Protein AF-A0A161XW96-F1 (afdb_monomer)

Radius of gyration: 38.82 Å; Cα contacts (8 Å, |Δi|>4): 10; chains: 1; bounding box: 59×54×116 Å

Solvent-accessible surface area (backbone atoms only — not comparable to full-atom values): 8368 Å² total; per-residue (Å²): 112,71,70,61,53,53,52,52,54,52,52,52,50,53,54,51,52,52,50,53,51,55,51,52,52,50,52,52,52,53,49,52,55,49,49,51,54,48,54,52,51,49,51,53,52,54,52,48,53,52,50,52,52,53,50,53,50,37,42,77,72,73,37,85,58,88,84,56,52,72,67,57,50,50,51,52,48,52,50,51,51,52,52,52,49,57,52,49,52,52,51,50,53,52,53,50,52,50,51,53,54,51,52,49,55,52,50,60,47,49,66,73,75,45,90,80,79,90,83,81,93,78,84,77,81,73,72,92,71,77,74,80,77,77,78,69,86,75,86,132

Secondary structure (DSSP, 8-state):
-HHHHHHHHHHHHHHHHHHHHHHHHHHHHHHHHHHHHHHHHHHHHHHHHHHHHHHHHHHHTT-SGGG--HHHHHHHHHHHHHHHHHHHHHHHHHHHHHHHHHHHHHHHHHHHH-S------------TT------PPPP-

InterPro domains:
  IPR002487 Transcription factor, K-box [PF01486] (31-108)
  IPR002487 Transcription factor, K-box [PS51297] (36-140)

Mean predicted aligned error: 15.34 Å

Sequence (140 aa):
MLITYKATSCSMKLVIDKYNKAKAEHYQSDNQVTEAKLWERETTVLRRQVQDLQGSHRQLMGEELSGLNTKDLQNLETQLEMSLHCVRMRKVDQMHQENINLNKKVNDKKDADGTNRNGESSKNQIDAHAHIRLQLCQPQ

Foldseek 3Di:
DVVVVVVVVVVVVVVVVVVVVVVVVVVVVVVVVVVVVVVVVVVVVVVVVVVVVVVVVCVLVVHPCPPDDPVRNVVSVVVNVVVVVVVVVVVVVVVVVVVVVVVVVVVVVCVVPDPDDDDDDDDPPPPPDPPPPPPDDDDD

Organism: Daucus carota subsp. sativus (NCBI:txid79200)

Structure (mmCIF, N/CA/C/O backbone):
data_AF-A0A161XW96-F1
#
_entry.id   AF-A0A161XW96-F1
#
loop_
_atom_site.group_PDB
_atom_site.id
_atom_site.type_symbol
_atom_site.label_atom_id
_atom_site.label_alt_id
_atom_site.label_comp_id
_atom_site.label_asym_id
_atom_site.label_en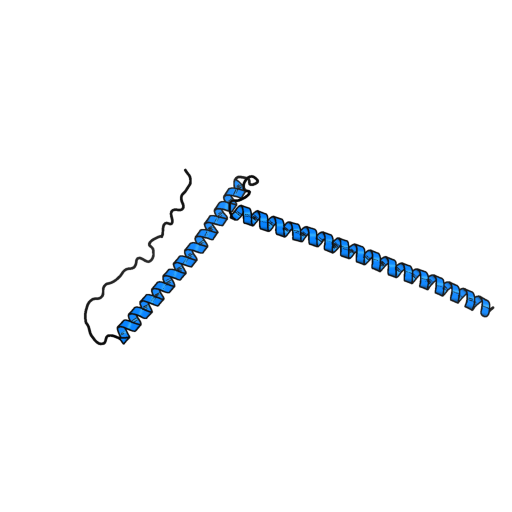tity_id
_atom_site.label_seq_id
_atom_site.pdbx_PDB_ins_code
_atom_site.Cartn_x
_atom_site.Cartn_y
_atom_site.Cartn_z
_atom_site.occupancy
_atom_site.B_iso_or_equiv
_atom_site.auth_seq_id
_atom_site.auth_comp_id
_atom_site.auth_asym_id
_atom_site.auth_atom_id
_atom_site.pdbx_PDB_model_num
ATOM 1 N N . MET A 1 1 ? -13.464 -33.904 74.803 1.00 62.91 1 MET A N 1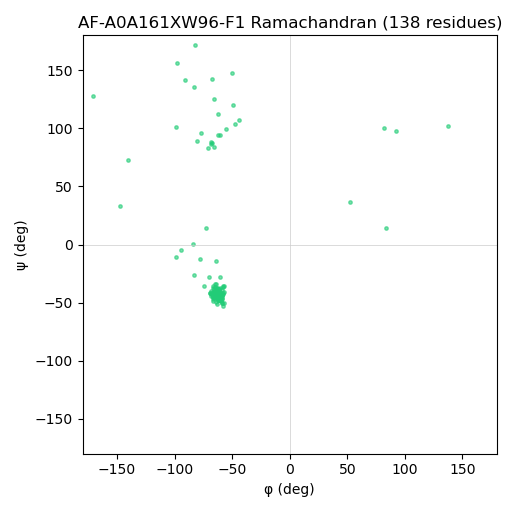
ATOM 2 C CA . MET A 1 1 ? -12.837 -32.655 74.309 1.00 62.91 1 MET A CA 1
ATOM 3 C C . MET A 1 1 ? -11.976 -32.843 73.054 1.00 62.91 1 MET A C 1
ATOM 5 O O . MET A 1 1 ? -12.151 -32.072 72.123 1.00 62.91 1 MET A O 1
ATOM 9 N N . LEU A 1 2 ? -11.098 -33.854 72.955 1.00 61.88 2 LEU A N 1
ATOM 10 C CA . LEU A 1 2 ? -10.266 -34.062 71.747 1.00 61.88 2 LEU A CA 1
ATOM 11 C C . LEU A 1 2 ? -11.062 -34.434 70.476 1.00 61.88 2 LEU A C 1
ATOM 13 O O . LEU A 1 2 ? -10.749 -33.953 69.390 1.00 61.88 2 LEU A O 1
ATOM 17 N N . ILE A 1 3 ? -12.114 -35.250 70.606 1.00 67.50 3 ILE A N 1
ATOM 18 C CA . ILE A 1 3 ? -12.949 -35.694 69.471 1.00 67.50 3 ILE A CA 1
ATOM 19 C C . ILE A 1 3 ? -13.751 -34.523 68.879 1.00 67.50 3 ILE A C 1
ATOM 21 O O . ILE A 1 3 ? -13.811 -34.363 67.663 1.00 67.50 3 ILE A O 1
AT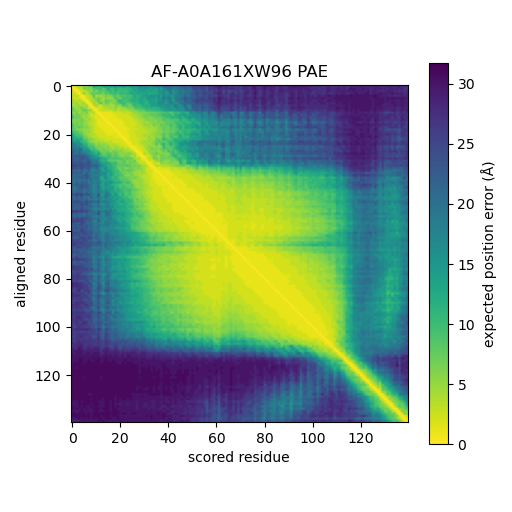OM 25 N N . THR A 1 4 ? -14.304 -33.658 69.732 1.00 69.00 4 THR A N 1
ATOM 26 C CA . THR A 1 4 ? -15.075 -32.479 69.314 1.00 69.00 4 THR A CA 1
ATOM 27 C C . THR A 1 4 ? -14.191 -31.421 68.650 1.00 69.00 4 THR A C 1
ATOM 29 O O . THR A 1 4 ? -14.554 -30.912 67.596 1.00 69.00 4 THR A O 1
ATOM 32 N N . TYR A 1 5 ? -12.991 -31.151 69.181 1.00 69.69 5 TYR A N 1
ATOM 33 C CA . TYR A 1 5 ? -12.029 -30.233 68.552 1.00 69.69 5 TYR A CA 1
ATOM 34 C C . TYR A 1 5 ? -11.585 -30.705 67.155 1.00 69.69 5 TYR A C 1
ATOM 36 O O . TYR A 1 5 ? -11.550 -29.919 66.208 1.00 69.69 5 TYR A O 1
ATOM 44 N N . LYS A 1 6 ? -11.304 -32.007 66.997 1.00 68.75 6 LYS A N 1
ATOM 45 C CA . LYS A 1 6 ? -10.885 -32.595 65.714 1.00 68.75 6 LYS A CA 1
ATOM 46 C C . LYS A 1 6 ? -12.004 -32.563 64.664 1.00 68.75 6 LYS A C 1
ATOM 48 O O . LYS A 1 6 ? -11.722 -32.295 63.499 1.00 68.75 6 LYS A O 1
ATOM 53 N N . ALA A 1 7 ? -13.257 -32.782 65.069 1.00 73.38 7 ALA A N 1
ATOM 54 C CA . ALA A 1 7 ? -14.421 -32.690 64.184 1.00 73.38 7 ALA A CA 1
ATOM 55 C C . ALA A 1 7 ? -14.648 -31.254 63.677 1.00 73.38 7 ALA A C 1
ATOM 57 O O . ALA A 1 7 ? -14.801 -31.043 62.473 1.00 73.38 7 ALA A O 1
ATOM 58 N N . THR A 1 8 ? -14.578 -30.260 64.568 1.00 72.00 8 THR A N 1
ATOM 59 C CA . THR A 1 8 ? -14.708 -28.843 64.193 1.00 72.00 8 THR A CA 1
ATOM 60 C C . THR A 1 8 ? -13.543 -28.381 63.314 1.00 72.00 8 THR A C 1
ATOM 62 O O . THR A 1 8 ? -13.765 -27.720 62.303 1.00 72.00 8 THR A O 1
ATOM 65 N N . SER A 1 9 ? -12.308 -28.786 63.631 1.00 76.19 9 SER A N 1
ATOM 66 C CA . SER A 1 9 ? -11.117 -28.478 62.823 1.00 76.19 9 SER A CA 1
ATOM 67 C C . SER A 1 9 ? -11.176 -29.097 61.417 1.00 76.19 9 SER A C 1
ATOM 69 O O . SER A 1 9 ? -10.826 -28.439 60.436 1.00 76.19 9 SER A O 1
ATOM 71 N N . CYS A 1 10 ? -11.671 -30.335 61.297 1.00 77.25 10 CYS A N 1
ATOM 72 C CA . CYS A 1 10 ? -11.873 -31.007 60.012 1.00 77.25 10 CYS A CA 1
ATOM 73 C C . CYS A 1 10 ? -12.955 -30.309 59.169 1.00 77.25 10 CYS A C 1
ATOM 75 O O . CYS A 1 10 ? -12.747 -30.046 57.987 1.00 77.25 10 CYS A O 1
ATOM 77 N N . SER A 1 11 ? -14.073 -29.932 59.797 1.00 86.25 11 SER A N 1
ATOM 78 C CA . SER A 1 11 ? -15.150 -29.177 59.148 1.00 86.25 11 SER A CA 1
ATOM 79 C C . SER A 1 11 ? -14.667 -27.815 58.633 1.00 86.25 11 SER A C 1
ATOM 81 O O . SER A 1 11 ? -14.896 -27.474 57.473 1.00 86.25 11 SER A O 1
ATOM 83 N N . MET A 1 12 ? -13.906 -27.071 59.445 1.00 89.12 12 MET A N 1
ATOM 84 C CA . MET A 1 12 ? -13.324 -25.789 59.030 1.00 89.12 12 MET A CA 1
ATOM 85 C C . MET A 1 12 ? -12.368 -25.942 57.844 1.00 89.12 12 MET A C 1
ATOM 87 O O . MET A 1 12 ? -12.453 -25.159 56.900 1.00 89.12 12 MET A O 1
ATOM 91 N N . LYS A 1 13 ? -11.501 -26.964 57.850 1.00 88.44 13 LYS A N 1
ATOM 92 C CA . LYS A 1 13 ? -10.622 -27.259 56.707 1.00 88.44 13 LYS A CA 1
ATOM 93 C C . LYS A 1 13 ? -11.413 -27.529 55.429 1.00 88.44 13 LYS A C 1
ATOM 95 O O . LYS A 1 13 ? -11.116 -26.929 54.405 1.00 88.44 13 LYS A O 1
ATOM 100 N N . LEU A 1 14 ? -12.463 -28.348 55.503 1.00 91.81 14 LEU A N 1
ATOM 101 C CA . LEU A 1 14 ? -13.308 -28.658 54.345 1.00 91.81 14 LEU A CA 1
ATOM 102 C C . LEU A 1 14 ? -14.003 -27.419 53.766 1.00 91.81 14 LEU A C 1
ATOM 104 O O . LEU A 1 14 ? -14.138 -27.302 52.549 1.00 91.81 14 LEU A O 1
ATOM 108 N N . VAL A 1 15 ? -14.452 -26.495 54.618 1.00 89.81 15 VAL A N 1
ATOM 109 C CA . VAL A 1 15 ? -15.073 -25.237 54.173 1.00 89.81 15 VAL A CA 1
ATOM 110 C C . VAL A 1 15 ? -14.046 -24.331 53.488 1.00 89.81 15 VAL A C 1
ATOM 112 O O . VAL A 1 15 ? -14.337 -23.783 52.425 1.00 89.81 15 VAL A O 1
ATOM 115 N N . ILE A 1 16 ? -12.836 -24.220 54.046 1.00 90.00 16 ILE A N 1
ATOM 116 C CA . ILE A 1 16 ? -11.733 -23.442 53.458 1.00 90.00 16 ILE A CA 1
ATOM 117 C C . ILE A 1 16 ? -11.311 -24.028 52.104 1.00 90.00 16 ILE A C 1
ATOM 119 O O . ILE A 1 16 ? -11.163 -23.283 51.136 1.00 90.00 16 ILE A O 1
ATOM 123 N N . ASP A 1 17 ? -11.183 -25.352 52.000 1.00 90.38 17 ASP A N 1
ATOM 124 C CA . ASP A 1 17 ? -10.790 -26.023 50.756 1.00 90.38 17 ASP A CA 1
ATOM 125 C C . ASP A 1 17 ? -11.843 -25.851 49.655 1.00 90.38 17 ASP A C 1
ATOM 127 O O . ASP A 1 17 ? -11.503 -25.543 48.511 1.00 90.38 17 ASP A O 1
ATOM 131 N N . LYS A 1 18 ? -13.135 -25.970 49.995 1.00 89.75 18 LYS A N 1
ATOM 132 C CA . LYS A 1 18 ? -14.234 -25.703 49.051 1.00 89.75 18 LYS A CA 1
ATOM 133 C C . LYS A 1 18 ? -14.234 -24.255 48.567 1.00 89.75 18 LYS A C 1
ATOM 135 O O . LYS A 1 18 ? -14.418 -24.020 47.374 1.00 89.75 18 LYS A O 1
ATOM 140 N N . TYR A 1 19 ? -14.004 -23.300 49.468 1.00 90.75 19 TYR A N 1
ATOM 141 C CA . TYR A 1 19 ? -13.907 -21.886 49.110 1.00 90.75 19 TYR A CA 1
ATOM 142 C C . TYR A 1 19 ? -12.716 -21.615 48.185 1.00 90.75 19 TYR A C 1
ATOM 144 O O . TYR A 1 19 ? -12.874 -20.965 47.154 1.00 90.75 19 TYR A O 1
ATOM 152 N N . ASN A 1 20 ? -11.539 -22.157 48.505 1.00 88.75 20 ASN A N 1
ATOM 153 C CA . ASN A 1 20 ? -10.337 -21.988 47.690 1.00 88.75 20 ASN A CA 1
ATOM 154 C C . ASN A 1 20 ? -10.497 -22.600 46.295 1.00 88.75 20 ASN A C 1
ATOM 156 O O . ASN A 1 20 ? -10.079 -21.988 45.314 1.00 88.75 20 ASN A O 1
ATOM 160 N N . LYS A 1 21 ? -11.143 -23.768 46.198 1.00 89.62 21 LYS A N 1
ATOM 161 C CA . LYS A 1 21 ? -11.450 -24.409 44.917 1.00 89.62 21 LYS A CA 1
ATOM 162 C C . LYS A 1 21 ? -12.390 -23.552 44.062 1.00 89.62 21 LYS A C 1
ATOM 164 O O . LYS A 1 21 ? -12.046 -23.241 42.927 1.00 89.62 21 LYS A O 1
ATOM 169 N N . ALA A 1 22 ? -13.511 -23.099 44.626 1.00 86.12 22 ALA A N 1
ATOM 170 C CA . ALA A 1 22 ? -14.459 -22.235 43.914 1.00 86.12 22 ALA A CA 1
ATOM 171 C C . ALA A 1 22 ? -13.822 -20.896 43.494 1.00 86.12 22 ALA A C 1
ATOM 173 O O . ALA A 1 22 ? -14.050 -20.401 42.392 1.00 86.12 22 ALA A O 1
ATOM 174 N N . LYS A 1 23 ? -12.969 -20.327 44.355 1.00 84.75 23 LYS A N 1
ATOM 175 C CA . LYS A 1 23 ? -12.204 -19.110 44.068 1.00 84.75 23 LYS A CA 1
ATOM 176 C C . LYS A 1 23 ? -11.218 -19.319 42.909 1.00 84.75 23 LYS A C 1
ATOM 178 O O . LYS A 1 23 ? -11.137 -18.464 42.033 1.00 84.75 23 LYS A O 1
ATOM 183 N N . ALA A 1 24 ? -10.494 -20.439 42.874 1.00 81.75 24 ALA A N 1
ATOM 184 C CA . ALA A 1 24 ? -9.565 -20.764 41.788 1.00 81.75 24 ALA A CA 1
ATOM 185 C C . ALA A 1 24 ? -10.281 -20.970 40.440 1.00 81.75 24 ALA A C 1
ATOM 187 O O . ALA A 1 24 ? -9.828 -20.443 39.425 1.00 81.75 24 ALA A O 1
ATOM 188 N N . GLU A 1 25 ? -11.418 -21.671 40.441 1.00 78.31 25 GLU A N 1
ATOM 189 C CA . GLU A 1 25 ? -12.260 -21.879 39.253 1.00 78.31 25 GLU A CA 1
ATOM 190 C C . GLU A 1 25 ? -12.813 -20.549 38.712 1.00 78.31 25 GLU A C 1
ATOM 192 O O . GLU A 1 25 ? -12.767 -20.304 37.505 1.00 78.31 25 GLU A O 1
ATOM 197 N N . HIS A 1 26 ? -13.248 -19.643 39.598 1.00 79.00 26 HIS A N 1
ATOM 198 C CA . HIS A 1 26 ? -13.689 -18.303 39.208 1.00 79.00 26 HIS A CA 1
ATOM 199 C C . HIS A 1 26 ? -12.561 -17.501 38.546 1.00 79.00 26 HIS A C 1
ATOM 201 O O . HIS A 1 26 ? -12.774 -16.931 37.482 1.00 79.00 26 HIS A O 1
ATOM 207 N N . TYR A 1 27 ? -11.354 -17.466 39.126 1.00 74.94 27 TYR A N 1
ATOM 208 C CA . TYR A 1 27 ? -10.231 -16.750 38.505 1.00 74.94 27 TYR A CA 1
ATOM 209 C C . TYR A 1 27 ? -9.821 -17.341 37.155 1.00 74.94 27 TYR A C 1
ATOM 211 O O . TYR A 1 27 ? -9.495 -16.582 36.249 1.00 74.94 27 TYR A O 1
ATOM 219 N N . GLN A 1 28 ? -9.845 -18.667 36.992 1.00 74.50 28 GLN A N 1
ATOM 220 C CA . GLN A 1 28 ? -9.554 -19.297 35.700 1.00 74.50 28 GLN A CA 1
ATOM 221 C C . GLN A 1 28 ? -10.602 -18.941 34.641 1.00 74.50 28 GLN A C 1
ATOM 223 O O . GLN A 1 28 ? -10.230 -18.594 33.521 1.00 74.50 28 GLN A O 1
ATOM 228 N N . SER A 1 29 ? -11.888 -18.972 35.000 1.00 73.62 29 SER A N 1
ATOM 229 C CA . SER A 1 29 ? -12.978 -18.569 34.105 1.00 73.62 29 SER A CA 1
ATOM 230 C C . SER A 1 29 ? -12.872 -17.095 33.715 1.00 73.62 29 SER A C 1
ATOM 232 O O . SER A 1 29 ? -13.014 -16.760 32.543 1.00 73.62 29 SER A O 1
ATOM 234 N N . ASP A 1 30 ? -12.604 -16.209 34.673 1.00 72.62 30 ASP A N 1
ATOM 235 C CA . ASP A 1 30 ? -12.502 -14.769 34.419 1.00 72.62 30 ASP A CA 1
ATOM 236 C C . ASP A 1 30 ? -11.278 -14.444 33.542 1.00 72.62 30 ASP A C 1
ATOM 238 O O . ASP A 1 30 ? -11.343 -13.612 32.633 1.00 72.62 30 ASP A O 1
ATOM 242 N N . ASN A 1 31 ? -10.175 -15.175 33.736 1.00 77.50 31 ASN A N 1
ATOM 243 C CA . ASN A 1 31 ? -8.973 -15.048 32.916 1.00 77.50 31 ASN A CA 1
ATOM 244 C C . ASN A 1 31 ? -9.199 -15.557 31.478 1.00 77.50 31 ASN A C 1
ATOM 246 O O . ASN A 1 31 ? -8.830 -14.867 30.533 1.00 77.50 31 ASN A O 1
ATOM 250 N N . GLN A 1 32 ? -9.881 -16.697 31.292 1.00 77.19 32 GLN A N 1
ATOM 251 C CA . GLN A 1 32 ? -10.265 -17.205 29.963 1.00 77.19 32 GLN A CA 1
ATOM 252 C C . GLN A 1 32 ? -11.225 -16.257 29.232 1.00 77.19 32 GLN A C 1
ATOM 254 O O . GLN A 1 32 ? -11.067 -16.009 28.038 1.00 77.19 32 GLN A O 1
ATOM 259 N N . VAL A 1 33 ? -12.205 -15.688 29.940 1.00 78.50 33 VAL A N 1
ATOM 260 C CA . VAL A 1 33 ? -13.131 -14.690 29.379 1.00 78.50 33 VAL A CA 1
ATOM 261 C C . VAL A 1 33 ? -12.383 -13.414 28.984 1.00 78.50 33 VAL A C 1
ATOM 263 O O . VAL A 1 33 ? -12.703 -12.801 27.964 1.00 78.50 33 VAL A O 1
ATOM 266 N N . THR A 1 34 ? -11.375 -13.013 29.758 1.00 86.69 34 THR A N 1
ATOM 267 C CA . THR A 1 34 ? -10.524 -11.858 29.439 1.00 86.69 34 THR A CA 1
ATOM 268 C C . THR A 1 34 ? -9.657 -12.132 28.213 1.00 86.69 34 THR A C 1
ATOM 270 O O . THR A 1 34 ? -9.601 -11.303 27.308 1.00 86.69 34 THR A O 1
ATOM 273 N N . GLU A 1 35 ? -9.046 -13.311 28.133 1.00 88.50 35 GLU A N 1
ATOM 274 C CA . GLU A 1 35 ? -8.236 -13.734 26.991 1.00 88.50 35 GLU A CA 1
ATOM 275 C C . GLU A 1 35 ? -9.067 -13.834 25.702 1.00 88.50 35 GLU A C 1
ATOM 277 O O . GLU A 1 35 ? -8.675 -13.293 24.669 1.00 88.50 35 GLU A O 1
ATOM 282 N N . ALA A 1 36 ? -10.265 -14.420 25.763 1.00 90.31 36 ALA A N 1
ATOM 283 C CA . ALA A 1 36 ? -11.178 -14.481 24.623 1.00 90.31 36 ALA A CA 1
ATOM 284 C C . ALA A 1 36 ? -11.557 -13.079 24.108 1.00 90.31 36 ALA A C 1
ATOM 286 O O . ALA A 1 36 ? -11.514 -12.829 22.903 1.00 90.31 36 ALA A O 1
ATOM 287 N N . LYS A 1 37 ? -11.852 -12.135 25.014 1.00 92.75 37 LYS A N 1
ATOM 288 C CA . LYS A 1 37 ? -12.138 -10.731 24.662 1.00 92.75 37 LYS A CA 1
ATOM 289 C C . LYS A 1 37 ? -10.930 -10.018 24.050 1.00 92.75 37 LYS A C 1
ATOM 291 O O . LYS A 1 37 ? -11.100 -9.147 23.195 1.00 92.75 37 LYS A O 1
ATOM 296 N N . LEU A 1 38 ? -9.715 -10.352 24.488 1.00 94.88 38 LEU A N 1
ATOM 297 C CA . LEU A 1 38 ? -8.484 -9.821 23.899 1.00 94.88 38 LEU A CA 1
ATOM 298 C C . LEU A 1 38 ? -8.299 -10.334 22.466 1.00 94.88 38 LEU A C 1
ATOM 300 O O . LEU A 1 38 ? -8.109 -9.522 21.562 1.00 94.88 38 LEU A O 1
ATOM 304 N N . TRP A 1 39 ? -8.437 -11.641 22.233 1.00 95.06 39 TRP A N 1
ATOM 305 C CA . TRP A 1 39 ? -8.331 -12.224 20.890 1.00 95.06 39 TRP A CA 1
ATOM 306 C C . TRP A 1 39 ? -9.432 -11.750 19.937 1.00 95.06 39 TRP A C 1
ATOM 308 O O . TRP A 1 39 ? -9.184 -11.558 18.744 1.00 95.06 39 TRP A O 1
ATOM 318 N N . GLU A 1 40 ? -10.639 -11.502 20.444 1.00 96.62 40 GLU A N 1
ATOM 319 C CA . GLU A 1 40 ? -11.729 -10.904 19.669 1.00 96.62 40 GLU A CA 1
ATOM 320 C C . GLU A 1 40 ? -11.390 -9.472 19.221 1.00 96.62 40 GLU A C 1
ATOM 322 O O . GLU A 1 40 ? -11.566 -9.118 18.047 1.00 96.62 40 GLU A O 1
ATOM 327 N N . ARG A 1 41 ? -10.845 -8.650 20.130 1.00 96.44 41 ARG A N 1
ATOM 328 C CA . ARG A 1 41 ? -10.347 -7.309 19.785 1.00 96.44 41 ARG A CA 1
ATOM 329 C C . ARG A 1 41 ? -9.239 -7.379 18.746 1.00 96.44 41 ARG A C 1
ATOM 331 O O . ARG A 1 41 ? -9.319 -6.666 17.748 1.00 96.44 41 ARG A O 1
ATOM 338 N N . GLU A 1 42 ? -8.258 -8.250 18.951 1.00 96.56 42 GLU A N 1
ATOM 339 C CA . GLU A 1 42 ? -7.134 -8.420 18.030 1.00 96.56 42 GLU A CA 1
ATOM 340 C C . GLU A 1 42 ? -7.620 -8.832 16.634 1.00 96.56 42 GLU A C 1
ATOM 342 O O . GLU A 1 42 ? -7.268 -8.215 15.631 1.00 96.56 42 GLU A O 1
ATOM 347 N N . THR A 1 43 ? -8.544 -9.793 16.563 1.00 97.12 43 THR A N 1
ATOM 348 C CA . THR A 1 43 ? -9.169 -10.226 15.304 1.00 97.12 43 THR A CA 1
ATOM 349 C C . THR A 1 43 ? -9.883 -9.073 14.600 1.00 97.12 43 THR A C 1
ATOM 351 O O . THR A 1 43 ? -9.828 -8.954 13.374 1.00 97.12 43 THR A O 1
ATOM 354 N N . THR A 1 44 ? -10.551 -8.204 15.359 1.00 97.69 44 THR A N 1
ATOM 355 C CA . THR A 1 44 ? -11.237 -7.026 14.813 1.00 97.69 44 THR A CA 1
ATOM 356 C C . THR A 1 44 ? -10.243 -6.014 14.241 1.00 97.69 44 THR A C 1
ATOM 358 O O . THR A 1 44 ? -10.472 -5.472 13.158 1.00 97.69 44 THR A O 1
ATOM 361 N N . VAL A 1 45 ? -9.125 -5.783 14.934 1.00 97.88 45 VAL A N 1
ATOM 362 C CA . VAL A 1 45 ? -8.049 -4.893 14.474 1.00 97.88 45 VAL A CA 1
ATOM 363 C C . VAL A 1 45 ? -7.405 -5.435 13.202 1.00 97.88 45 VAL A C 1
ATOM 365 O O . VAL A 1 45 ? -7.318 -4.709 12.213 1.00 97.88 45 VAL A O 1
ATOM 368 N N . LEU A 1 46 ? -7.024 -6.713 13.188 1.00 98.31 46 LEU A N 1
ATOM 369 C CA . LEU A 1 46 ? -6.415 -7.357 12.022 1.00 98.31 46 LEU A CA 1
ATOM 370 C C . LEU A 1 46 ? -7.351 -7.334 10.811 1.00 98.31 46 LEU A C 1
ATOM 372 O O . LEU A 1 46 ? -6.930 -7.009 9.702 1.00 98.31 46 LEU A O 1
ATOM 376 N N . ARG A 1 47 ? -8.645 -7.612 11.015 1.00 98.31 47 ARG A N 1
ATOM 377 C CA . ARG A 1 47 ? -9.641 -7.542 9.939 1.00 98.31 47 ARG A CA 1
ATOM 378 C C . ARG A 1 47 ? -9.732 -6.139 9.346 1.00 98.31 47 ARG A C 1
ATOM 380 O O . ARG A 1 47 ? -9.775 -6.014 8.125 1.00 98.31 47 ARG A O 1
ATOM 387 N N . ARG A 1 48 ? -9.727 -5.104 10.191 1.00 98.25 48 ARG A N 1
ATOM 388 C CA . ARG A 1 48 ? -9.716 -3.709 9.735 1.00 98.25 48 ARG A CA 1
ATOM 389 C C . ARG A 1 48 ? -8.454 -3.402 8.928 1.00 98.25 48 ARG A C 1
ATOM 391 O O . ARG A 1 48 ? -8.577 -2.902 7.821 1.00 98.25 48 ARG A O 1
ATOM 398 N N . GLN A 1 49 ? -7.270 -3.783 9.412 1.00 98.44 49 GLN A N 1
ATOM 399 C CA . GLN A 1 49 ? -6.015 -3.559 8.681 1.00 98.44 49 GLN A CA 1
ATOM 400 C C . GLN A 1 49 ? -6.024 -4.202 7.289 1.00 98.44 49 GLN A C 1
ATOM 402 O O . GLN A 1 49 ? -5.591 -3.585 6.319 1.00 98.44 49 GLN A O 1
ATOM 407 N N . VAL A 1 50 ? -6.548 -5.427 7.169 1.00 98.38 50 VAL A N 1
ATOM 408 C CA . VAL A 1 50 ? -6.687 -6.098 5.868 1.00 98.38 50 VAL A CA 1
ATOM 409 C C . VAL A 1 50 ? -7.641 -5.332 4.952 1.00 98.38 50 VAL A C 1
ATOM 411 O O . VAL A 1 50 ? -7.335 -5.152 3.775 1.00 98.38 50 VAL A O 1
ATOM 414 N N . GLN A 1 51 ? -8.775 -4.862 5.474 1.00 98.19 51 GLN A N 1
ATOM 415 C CA . GLN A 1 51 ? -9.732 -4.071 4.697 1.00 98.19 51 GLN A CA 1
ATOM 416 C C . GLN A 1 51 ? -9.131 -2.742 4.229 1.00 98.19 51 GLN A C 1
ATOM 418 O O . GLN A 1 51 ? -9.286 -2.396 3.058 1.00 98.19 51 GLN A O 1
ATOM 423 N N . ASP A 1 52 ? -8.402 -2.046 5.101 1.00 97.06 52 ASP A N 1
ATOM 424 C CA . ASP A 1 52 ? -7.737 -0.780 4.785 1.00 97.06 52 ASP A CA 1
ATOM 425 C C . ASP A 1 52 ? -6.667 -0.979 3.698 1.00 97.06 52 ASP A C 1
ATOM 427 O O . ASP A 1 52 ? -6.627 -0.237 2.715 1.00 97.06 52 ASP A O 1
ATOM 431 N N . LEU A 1 53 ? -5.849 -2.034 3.815 1.00 97.94 53 LEU A N 1
ATOM 432 C CA . LEU A 1 53 ? -4.849 -2.399 2.805 1.00 97.94 53 LEU A CA 1
ATOM 433 C C . LEU A 1 53 ? -5.492 -2.739 1.456 1.00 97.94 53 LEU A C 1
ATOM 435 O O . LEU A 1 53 ? -5.021 -2.287 0.413 1.00 97.94 53 LEU A O 1
ATOM 439 N N . GLN A 1 54 ? -6.575 -3.517 1.459 1.00 97.81 54 GLN A N 1
ATOM 440 C CA . GLN A 1 54 ? -7.303 -3.857 0.236 1.00 97.81 54 GLN A CA 1
ATOM 441 C C . GLN A 1 54 ? -7.946 -2.625 -0.408 1.00 97.81 54 GLN A C 1
ATOM 443 O O . GLN A 1 54 ? -7.918 -2.503 -1.632 1.00 97.81 54 GLN A O 1
ATOM 448 N N . GLY A 1 55 ? -8.504 -1.715 0.394 1.00 97.31 55 GLY A N 1
ATOM 449 C CA . GLY A 1 55 ? -9.045 -0.443 -0.084 1.00 97.31 55 GLY A CA 1
ATOM 450 C C . GLY A 1 55 ? -7.967 0.431 -0.716 1.00 97.31 55 GLY A C 1
ATOM 451 O O . GLY A 1 55 ? -8.129 0.889 -1.844 1.00 97.31 55 GLY A O 1
ATOM 452 N N . SER A 1 56 ? -6.823 0.574 -0.045 1.00 95.94 56 SER A N 1
ATOM 453 C CA . SER A 1 56 ? -5.677 1.314 -0.582 1.00 95.94 56 SER A CA 1
ATOM 454 C C . SER A 1 56 ? -5.159 0.708 -1.892 1.00 95.94 56 SER A C 1
ATOM 456 O O . SER A 1 56 ? -4.879 1.440 -2.839 1.00 95.94 56 SER A O 1
ATOM 458 N N . HIS A 1 57 ? -5.093 -0.624 -1.995 1.00 96.81 57 HIS A N 1
ATOM 459 C CA . HIS A 1 57 ? -4.718 -1.294 -3.241 1.00 96.81 57 HIS A CA 1
ATOM 460 C C . HIS A 1 57 ? -5.700 -0.993 -4.382 1.00 96.81 57 HIS A C 1
ATOM 462 O O . HIS A 1 57 ? -5.265 -0.688 -5.488 1.00 96.81 57 HIS A O 1
ATOM 468 N N . ARG A 1 58 ? -7.015 -1.046 -4.129 1.00 97.88 58 ARG A N 1
ATOM 469 C CA . ARG A 1 58 ? -8.031 -0.680 -5.133 1.00 97.88 58 ARG A CA 1
ATOM 470 C C . ARG A 1 58 ? -7.858 0.761 -5.608 1.00 97.88 58 ARG A C 1
ATOM 472 O O . ARG A 1 58 ? -7.827 1.002 -6.810 1.00 97.88 58 ARG A O 1
ATOM 479 N N . GLN A 1 59 ? -7.625 1.692 -4.686 1.00 97.56 59 GLN A N 1
ATOM 480 C CA . GLN A 1 59 ? -7.350 3.090 -5.028 1.00 97.56 59 GLN A CA 1
ATOM 481 C C 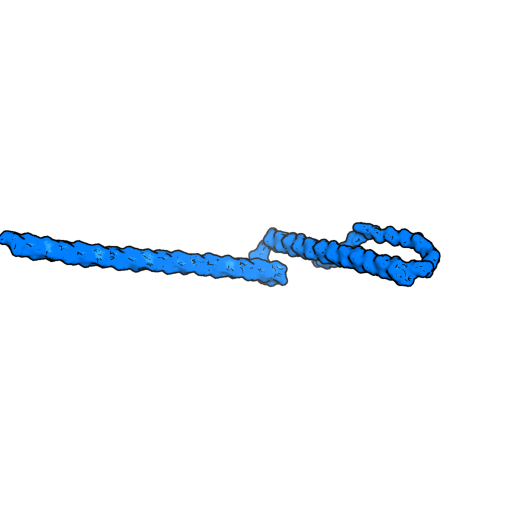. GLN A 1 59 ? -6.095 3.235 -5.896 1.00 97.56 59 GLN A C 1
ATOM 483 O O . GLN A 1 59 ? -6.141 3.909 -6.921 1.00 97.56 59 GLN A O 1
ATOM 488 N N . LEU A 1 60 ? -5.001 2.542 -5.562 1.00 96.00 60 LEU A N 1
ATOM 489 C CA . LEU A 1 60 ? -3.790 2.505 -6.397 1.00 96.00 60 LEU A CA 1
ATOM 490 C C . LEU A 1 60 ? -4.041 1.928 -7.801 1.00 96.00 60 LEU A C 1
ATOM 492 O O . LEU A 1 60 ? -3.347 2.302 -8.743 1.00 96.00 60 LEU A O 1
ATOM 496 N N . MET A 1 61 ? -5.037 1.054 -7.952 1.00 96.25 61 MET A N 1
ATOM 497 C CA . MET A 1 61 ? -5.485 0.511 -9.240 1.00 96.25 61 MET A CA 1
ATOM 498 C C . MET A 1 61 ? -6.482 1.421 -9.979 1.00 96.25 61 MET A C 1
ATOM 500 O O . MET A 1 61 ? -6.911 1.082 -11.081 1.00 96.25 61 MET A O 1
ATOM 504 N N . GLY A 1 62 ? -6.834 2.579 -9.414 1.00 95.69 62 GLY A N 1
ATOM 505 C CA . GLY A 1 62 ? -7.788 3.525 -9.998 1.00 95.69 62 GLY A CA 1
ATOM 506 C C . GLY A 1 62 ? -9.258 3.201 -9.711 1.00 95.69 62 GLY A C 1
ATOM 507 O O . GLY A 1 62 ? -10.149 3.760 -10.348 1.00 95.69 62 GLY A O 1
ATOM 508 N N . GLU A 1 63 ? -9.529 2.309 -8.761 1.00 96.62 63 GLU A N 1
ATOM 509 C CA . GLU A 1 63 ? -10.874 1.897 -8.355 1.00 96.62 63 GLU A CA 1
ATOM 510 C C . GLU A 1 63 ? -11.331 2.656 -7.091 1.00 96.62 63 GLU A C 1
ATOM 512 O O . GLU A 1 63 ? -10.515 3.120 -6.299 1.00 96.62 63 GLU A O 1
ATOM 517 N N . GLU A 1 64 ? -12.649 2.775 -6.873 1.00 95.31 64 GLU A N 1
ATOM 518 C CA . GLU A 1 64 ? -13.249 3.347 -5.644 1.00 95.31 64 GLU A CA 1
ATOM 519 C C . GLU A 1 64 ? -12.724 4.748 -5.237 1.00 95.31 64 GLU A C 1
ATOM 521 O O . GLU A 1 64 ? -12.607 5.084 -4.057 1.00 95.31 64 GLU A O 1
ATOM 526 N N . LEU A 1 65 ? -12.447 5.613 -6.218 1.00 96.06 65 LEU A N 1
ATOM 527 C CA . LEU A 1 65 ? -11.882 6.952 -5.983 1.00 96.06 65 LEU A CA 1
ATOM 528 C C . LEU A 1 65 ? -12.900 7.999 -5.499 1.00 96.06 65 LEU A C 1
ATOM 530 O O . LEU A 1 65 ? -12.515 9.070 -5.037 1.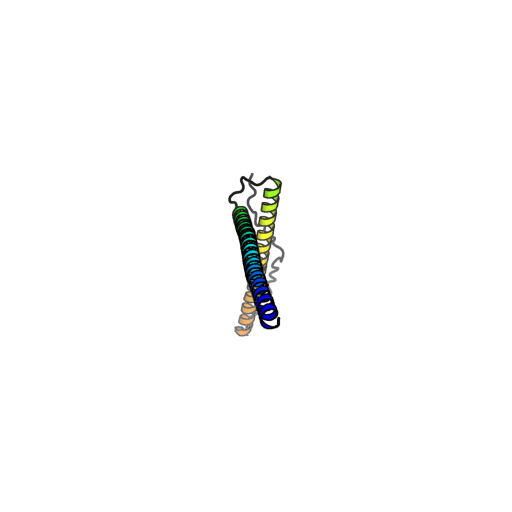00 96.06 65 LEU A O 1
ATOM 534 N N . SER A 1 66 ? -14.202 7.708 -5.577 1.00 93.75 66 SER A N 1
ATOM 535 C CA . SER A 1 66 ? -15.285 8.667 -5.300 1.00 93.75 66 SER A CA 1
ATOM 536 C C . SER A 1 66 ? -15.340 9.181 -3.854 1.00 93.75 66 SER A C 1
ATOM 538 O O . SER A 1 66 ? -16.050 10.144 -3.584 1.00 93.75 66 SER A O 1
ATOM 540 N N . GLY A 1 67 ? -14.630 8.538 -2.921 1.00 92.56 67 GLY A N 1
ATOM 541 C CA . GLY A 1 67 ? -14.531 8.957 -1.517 1.00 92.56 67 GLY A CA 1
ATOM 542 C C . GLY A 1 67 ? -13.317 9.833 -1.190 1.00 92.56 67 GLY A C 1
ATOM 543 O O . GLY A 1 67 ? -13.190 10.272 -0.049 1.00 92.56 67 GLY A O 1
ATOM 544 N N . LEU A 1 68 ? -12.419 10.069 -2.151 1.00 95.81 68 LEU A N 1
ATOM 545 C CA . LEU A 1 68 ? -11.196 10.842 -1.943 1.00 95.81 68 LEU A CA 1
ATOM 546 C C . LEU A 1 68 ? -11.418 12.325 -2.245 1.00 95.81 68 LEU A C 1
ATOM 548 O O . LEU A 1 68 ? -12.104 12.690 -3.200 1.00 95.81 68 LEU A O 1
ATOM 552 N N . ASN A 1 69 ? -10.810 13.197 -1.440 1.00 97.44 69 ASN A N 1
ATOM 553 C CA . ASN A 1 69 ? -10.766 14.623 -1.754 1.00 97.44 69 ASN A CA 1
ATOM 554 C C . ASN A 1 69 ? -9.627 14.929 -2.748 1.00 97.44 69 ASN A C 1
ATOM 556 O O . ASN A 1 69 ? -8.773 14.090 -3.033 1.00 97.44 69 ASN A O 1
ATOM 560 N N . THR A 1 70 ? -9.582 16.160 -3.259 1.00 97.56 70 THR A N 1
ATOM 561 C CA . THR A 1 70 ? -8.582 16.586 -4.253 1.00 97.56 70 THR A CA 1
ATOM 562 C C . THR A 1 70 ? -7.138 16.422 -3.774 1.00 97.56 70 THR A C 1
ATOM 564 O O . THR A 1 70 ? -6.273 16.057 -4.563 1.00 97.56 70 THR A O 1
ATOM 567 N N . LYS A 1 71 ? -6.864 16.654 -2.485 1.00 98.06 71 LYS A N 1
ATOM 568 C CA . LYS A 1 71 ? -5.521 16.485 -1.916 1.00 98.06 71 LYS A CA 1
ATOM 569 C C . LYS A 1 71 ? -5.124 15.011 -1.870 1.00 98.06 71 LYS A C 1
ATOM 571 O O . LYS A 1 71 ? -3.989 14.676 -2.195 1.00 98.06 71 LYS A O 1
ATOM 576 N N . ASP A 1 72 ? -6.050 14.140 -1.489 1.00 97.06 72 ASP A N 1
ATOM 577 C CA . ASP A 1 72 ? -5.807 12.699 -1.439 1.00 97.06 72 ASP A CA 1
ATOM 578 C C . ASP A 1 72 ? -5.584 12.125 -2.844 1.00 97.06 72 ASP A C 1
ATOM 580 O O . ASP A 1 72 ? -4.659 11.340 -3.043 1.00 97.06 72 ASP A O 1
ATOM 584 N N . LEU A 1 73 ? -6.358 12.584 -3.834 1.00 97.75 73 LEU A N 1
ATOM 585 C CA . LEU A 1 73 ? -6.158 12.231 -5.244 1.00 97.75 73 LEU A CA 1
ATOM 586 C C . LEU A 1 73 ? -4.794 12.699 -5.768 1.00 97.75 73 LEU A C 1
ATOM 588 O O . LEU A 1 73 ? -4.088 11.918 -6.398 1.00 97.75 73 LEU A O 1
ATOM 592 N N . GLN A 1 74 ? -4.385 13.930 -5.455 1.00 97.94 74 GLN A N 1
ATOM 593 C CA . GLN A 1 74 ? -3.076 14.451 -5.858 1.00 97.94 74 GLN A CA 1
ATOM 594 C C . GLN A 1 74 ? -1.917 13.664 -5.223 1.00 97.94 74 GLN A C 1
ATOM 596 O O . GLN A 1 74 ? -0.902 13.396 -5.871 1.00 97.94 74 GLN A O 1
ATOM 601 N N . ASN A 1 75 ? -2.058 13.265 -3.956 1.00 97.31 75 ASN A N 1
ATOM 602 C CA . ASN A 1 75 ? -1.070 12.418 -3.291 1.00 97.31 75 ASN A CA 1
ATOM 603 C C . ASN A 1 75 ? -0.966 11.043 -3.966 1.00 97.31 75 ASN A C 1
ATOM 605 O O . ASN A 1 75 ? 0.143 10.553 -4.185 1.00 97.31 75 ASN A O 1
ATOM 609 N N . LEU A 1 76 ? -2.108 10.438 -4.304 1.00 97.50 76 LEU A N 1
ATOM 610 C CA . LEU A 1 76 ? -2.174 9.146 -4.984 1.00 97.50 76 LEU A CA 1
ATOM 611 C C . LEU A 1 76 ? -1.514 9.205 -6.368 1.00 97.50 76 LEU A C 1
ATOM 613 O O . LEU A 1 76 ? -0.698 8.346 -6.698 1.00 97.50 76 LEU A O 1
ATOM 617 N N . GLU A 1 77 ? -1.814 10.246 -7.144 1.00 97.00 77 GLU A N 1
ATOM 618 C CA . GLU A 1 77 ? -1.195 10.501 -8.447 1.00 97.00 77 GLU A CA 1
ATOM 619 C C . GLU A 1 77 ? 0.324 10.641 -8.315 1.00 97.00 77 GLU A C 1
ATOM 621 O O . GLU A 1 77 ? 1.070 9.907 -8.963 1.00 97.00 77 GLU A O 1
ATOM 626 N N . THR A 1 78 ? 0.790 11.485 -7.389 1.00 97.69 78 THR A N 1
ATOM 627 C CA . THR A 1 78 ? 2.226 11.690 -7.140 1.00 97.69 78 THR A CA 1
ATOM 628 C C . THR A 1 78 ? 2.918 10.371 -6.778 1.00 97.69 78 THR A C 1
ATOM 630 O O . THR A 1 78 ? 4.004 10.063 -7.274 1.00 97.69 78 THR A O 1
ATOM 633 N N . GLN A 1 79 ? 2.290 9.550 -5.931 1.00 97.19 79 GLN A N 1
ATOM 634 C CA . GLN A 1 79 ? 2.826 8.250 -5.533 1.00 97.19 79 GLN A CA 1
ATOM 635 C C . GLN A 1 79 ? 2.950 7.287 -6.725 1.00 97.19 79 GLN A C 1
ATOM 637 O O . GLN A 1 79 ? 3.978 6.613 -6.872 1.00 97.19 79 GLN A O 1
ATOM 642 N N . LEU A 1 80 ? 1.926 7.223 -7.579 1.00 97.25 80 LEU A N 1
ATOM 643 C CA . LEU A 1 80 ? 1.926 6.386 -8.779 1.00 97.25 80 LEU A CA 1
ATOM 644 C C . LEU A 1 80 ? 2.973 6.856 -9.791 1.00 97.25 80 LEU A C 1
ATOM 646 O O . LEU A 1 80 ? 3.729 6.031 -10.310 1.00 97.25 80 LEU A O 1
ATOM 650 N N . GLU A 1 81 ? 3.076 8.164 -10.023 1.00 97.44 81 GLU A N 1
ATOM 651 C CA . GLU A 1 81 ? 4.075 8.754 -10.915 1.00 97.44 81 GLU A CA 1
ATOM 652 C C . GLU A 1 81 ? 5.502 8.446 -10.459 1.00 97.44 81 GLU A C 1
ATOM 654 O O . GLU A 1 81 ? 6.315 7.955 -11.251 1.00 97.44 81 GLU A O 1
ATOM 659 N N . MET A 1 82 ? 5.803 8.662 -9.174 1.00 95.88 82 MET A N 1
ATOM 660 C CA . MET A 1 82 ? 7.115 8.358 -8.601 1.00 95.88 82 MET A CA 1
ATOM 661 C C . MET A 1 82 ? 7.448 6.867 -8.712 1.00 95.88 82 MET A C 1
ATOM 663 O O . MET A 1 82 ? 8.536 6.505 -9.164 1.00 95.88 82 MET A O 1
ATOM 667 N N . SER A 1 83 ? 6.511 5.987 -8.342 1.00 96.00 83 SER A N 1
ATOM 668 C CA . SER A 1 83 ? 6.712 4.535 -8.413 1.00 96.00 83 SER A CA 1
ATOM 669 C C . SER A 1 83 ? 6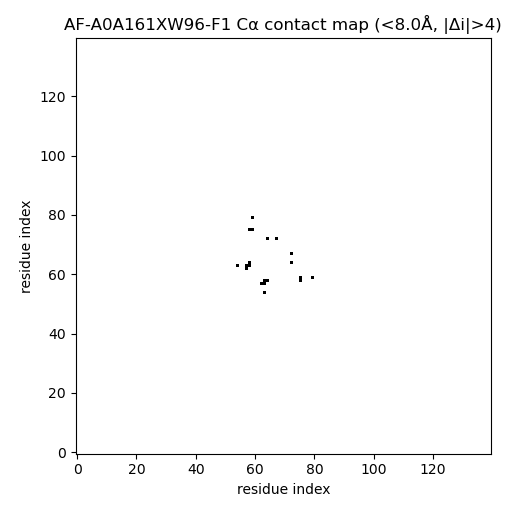.965 4.068 -9.850 1.00 96.00 83 SER A C 1
ATOM 671 O O . SER A 1 83 ? 7.931 3.342 -10.121 1.00 96.00 83 SER A O 1
ATOM 673 N N . LEU A 1 84 ? 6.158 4.547 -10.799 1.00 96.62 84 LEU A N 1
ATOM 674 C CA . LEU A 1 84 ? 6.303 4.240 -12.218 1.00 96.62 84 LEU A CA 1
ATOM 675 C C . LEU A 1 84 ? 7.635 4.752 -12.773 1.00 96.62 84 LEU A C 1
ATOM 677 O O . LEU A 1 84 ? 8.306 4.035 -13.524 1.00 96.62 84 LEU A O 1
ATOM 681 N N . HIS A 1 85 ? 8.045 5.960 -12.386 1.00 96.12 85 HIS A N 1
ATOM 682 C CA . HIS A 1 85 ? 9.350 6.506 -12.737 1.00 96.12 85 HIS A CA 1
ATOM 683 C C . HIS A 1 85 ? 10.483 5.603 -12.224 1.00 96.12 85 HIS A C 1
ATOM 685 O O . HIS A 1 85 ? 11.325 5.171 -13.013 1.00 96.12 85 HIS A O 1
ATOM 691 N N . CYS A 1 86 ? 10.461 5.211 -10.947 1.00 96.00 86 CYS A N 1
ATOM 692 C CA . CYS A 1 86 ? 11.459 4.306 -10.369 1.00 96.00 86 CYS A CA 1
ATOM 693 C C . CYS A 1 86 ? 11.501 2.929 -11.054 1.00 96.00 86 CYS A C 1
ATOM 695 O O . CYS A 1 86 ? 12.574 2.336 -11.186 1.00 96.00 86 CYS A O 1
ATOM 697 N N . VAL A 1 87 ? 10.355 2.375 -11.465 1.00 96.25 87 VAL A N 1
ATOM 698 C CA . VAL A 1 87 ? 10.304 1.108 -12.221 1.00 96.25 87 VAL A CA 1
ATOM 699 C C . VAL A 1 87 ? 10.935 1.274 -13.603 1.00 96.25 87 VAL A C 1
ATOM 701 O O . VAL A 1 87 ? 11.740 0.439 -14.019 1.00 96.25 87 VAL A O 1
ATOM 704 N N . ARG A 1 88 ? 10.606 2.361 -14.307 1.00 96.75 88 ARG A N 1
ATOM 705 C CA . ARG A 1 88 ? 11.150 2.658 -15.639 1.00 96.75 88 ARG A CA 1
ATOM 706 C C . ARG A 1 88 ? 12.659 2.842 -15.604 1.00 96.75 88 ARG A C 1
ATOM 708 O O . ARG A 1 88 ? 13.339 2.202 -16.399 1.00 96.75 88 ARG A O 1
ATOM 715 N N . MET A 1 89 ? 13.168 3.634 -14.663 1.00 95.12 89 MET A N 1
ATOM 716 C CA . MET A 1 89 ? 14.608 3.859 -14.503 1.00 95.12 89 MET A CA 1
ATOM 717 C C . MET A 1 89 ? 15.356 2.544 -14.280 1.00 95.12 89 MET A C 1
ATOM 719 O O . MET A 1 89 ? 16.255 2.218 -15.047 1.00 95.12 89 MET A O 1
ATOM 723 N N . ARG A 1 90 ? 14.893 1.711 -13.338 1.00 96.69 90 ARG A N 1
ATOM 724 C CA . ARG A 1 90 ? 15.495 0.389 -13.092 1.00 96.69 90 ARG A CA 1
ATOM 725 C C . ARG A 1 90 ? 15.517 -0.496 -14.337 1.00 96.69 90 ARG A C 1
ATOM 727 O O . ARG A 1 90 ? 16.504 -1.183 -14.585 1.00 96.69 90 ARG A O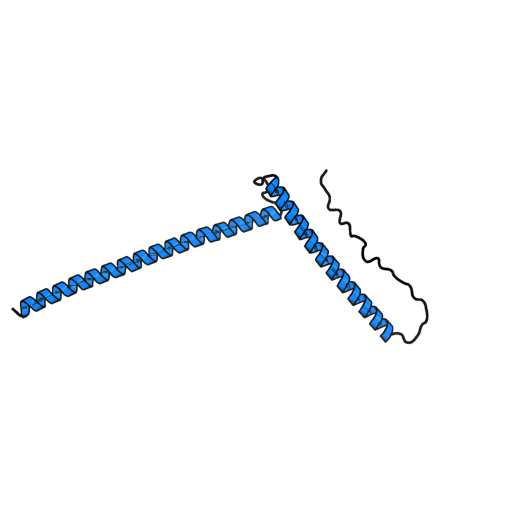 1
ATOM 734 N N . LYS A 1 91 ? 14.439 -0.487 -15.127 1.00 95.62 91 LYS A N 1
ATOM 735 C CA . LYS A 1 91 ? 14.363 -1.278 -16.362 1.00 95.62 91 LYS A CA 1
ATOM 736 C C . LYS A 1 91 ? 15.320 -0.756 -17.436 1.00 95.62 91 LYS A C 1
ATOM 738 O O . LYS A 1 91 ? 15.949 -1.562 -18.117 1.00 95.62 91 LYS A O 1
ATOM 743 N N . VAL A 1 92 ? 15.446 0.564 -17.572 1.00 95.56 92 VAL A N 1
ATOM 744 C CA . VAL A 1 92 ? 16.406 1.197 -18.489 1.00 95.56 92 VAL A CA 1
ATOM 745 C C . VAL A 1 92 ? 17.836 0.835 -18.098 1.00 95.56 92 VAL A C 1
ATOM 747 O O . VAL A 1 92 ? 18.585 0.364 -18.952 1.00 95.56 92 VAL A O 1
ATOM 750 N N . ASP A 1 93 ? 18.186 0.958 -16.819 1.00 94.12 93 ASP A N 1
ATOM 751 C CA . ASP A 1 93 ? 19.524 0.625 -16.318 1.00 94.12 93 ASP A CA 1
ATOM 752 C C . ASP A 1 93 ? 19.861 -0.853 -16.557 1.00 94.12 93 ASP A C 1
ATOM 754 O O . ASP A 1 93 ? 20.945 -1.189 -17.040 1.00 94.12 93 ASP A O 1
ATOM 758 N N . GLN A 1 94 ? 18.905 -1.751 -16.296 1.00 95.38 94 GLN A N 1
ATOM 759 C CA . GLN A 1 94 ? 19.069 -3.181 -16.549 1.00 95.38 94 GLN A CA 1
ATOM 760 C C . GLN A 1 94 ? 19.299 -3.478 -18.039 1.00 95.38 94 GLN A C 1
ATOM 762 O O . GLN A 1 94 ? 20.231 -4.208 -18.383 1.00 95.38 94 GLN A O 1
ATOM 767 N N . MET A 1 95 ? 18.487 -2.895 -18.926 1.00 96.00 95 MET A N 1
ATOM 768 C CA . MET A 1 95 ? 18.646 -3.057 -20.376 1.00 96.00 95 MET A CA 1
ATOM 769 C C . MET A 1 95 ? 19.971 -2.478 -20.876 1.00 96.00 95 MET A C 1
ATOM 771 O O . MET A 1 95 ? 20.602 -3.043 -21.774 1.00 96.00 95 MET A O 1
ATOM 775 N N . HIS A 1 96 ? 20.411 -1.355 -20.312 1.00 95.31 96 HIS A N 1
ATOM 776 C CA . HIS A 1 96 ? 21.691 -0.749 -20.650 1.00 95.31 96 HIS A CA 1
ATOM 777 C C . HIS A 1 96 ? 22.856 -1.665 -20.254 1.00 95.31 96 HIS A C 1
ATOM 779 O O . HIS A 1 96 ? 23.744 -1.936 -21.067 1.00 95.31 96 HIS A O 1
ATOM 785 N N . GLN A 1 97 ? 22.810 -2.226 -19.044 1.00 95.56 97 GLN A N 1
ATOM 786 C CA . GLN A 1 97 ? 23.822 -3.159 -18.564 1.00 95.56 97 GLN A CA 1
ATOM 787 C C . GLN A 1 97 ? 23.882 -4.437 -19.412 1.00 95.56 97 GLN A C 1
ATOM 789 O O . GLN A 1 97 ? 24.972 -4.926 -19.724 1.00 95.56 97 GLN A O 1
ATOM 794 N N . GLU A 1 98 ? 22.729 -4.969 -19.819 1.00 96.50 98 GLU A N 1
ATOM 795 C CA . GLU A 1 98 ? 22.656 -6.122 -20.718 1.00 96.50 98 GLU A CA 1
ATOM 796 C C . GLU A 1 98 ? 23.280 -5.813 -22.086 1.00 96.50 98 GLU A C 1
ATOM 798 O O . GLU A 1 98 ? 24.113 -6.585 -22.565 1.00 96.50 98 GLU A O 1
ATOM 803 N N . ASN A 1 99 ? 22.972 -4.651 -22.671 1.00 95.75 99 ASN A N 1
ATOM 804 C CA . ASN A 1 99 ? 23.585 -4.203 -23.923 1.00 95.75 99 ASN A CA 1
ATOM 805 C C . ASN A 1 99 ? 25.110 -4.084 -23.818 1.00 95.75 99 ASN A C 1
ATOM 807 O O . ASN A 1 99 ? 25.821 -4.533 -24.719 1.00 95.75 99 ASN A O 1
ATOM 811 N N . ILE A 1 100 ? 25.638 -3.516 -22.729 1.00 95.88 100 ILE A N 1
ATOM 812 C CA . ILE A 1 100 ? 27.090 -3.450 -22.496 1.00 95.88 100 ILE A CA 1
ATOM 813 C C . ILE A 1 100 ? 27.686 -4.861 -22.465 1.00 95.88 100 ILE A C 1
ATOM 815 O O . ILE A 1 100 ? 28.702 -5.122 -23.111 1.00 95.88 100 ILE A O 1
ATOM 819 N N . ASN A 1 101 ? 27.056 -5.782 -21.736 1.00 95.94 101 ASN A N 1
ATOM 820 C CA . ASN A 1 101 ? 27.544 -7.152 -21.597 1.00 95.94 101 ASN A CA 1
ATOM 821 C C . ASN A 1 101 ? 27.517 -7.915 -22.930 1.00 95.94 101 ASN A C 1
ATOM 823 O O . ASN A 1 101 ? 28.454 -8.655 -23.233 1.00 95.94 101 ASN A O 1
ATOM 827 N N . LEU A 1 102 ? 26.467 -7.735 -23.735 1.00 95.50 102 LEU A N 1
ATOM 828 C CA . LEU A 1 102 ? 26.362 -8.339 -25.064 1.00 95.50 102 LEU A CA 1
ATOM 829 C C . LEU A 1 102 ? 27.408 -7.770 -26.026 1.00 95.50 102 LEU A C 1
ATOM 831 O O . LEU A 1 102 ? 28.088 -8.545 -26.694 1.00 95.50 102 LEU A O 1
ATOM 835 N N . ASN A 1 103 ? 27.596 -6.448 -26.051 1.00 93.94 103 ASN A N 1
ATOM 836 C CA . ASN A 1 103 ? 28.624 -5.814 -26.881 1.00 93.94 103 ASN A CA 1
ATOM 837 C C . ASN A 1 103 ? 30.035 -6.295 -26.516 1.00 93.94 103 ASN A C 1
ATOM 839 O O . ASN A 1 103 ? 30.819 -6.598 -27.412 1.00 93.94 103 ASN A O 1
ATOM 843 N N . LYS A 1 104 ? 30.339 -6.442 -25.218 1.00 94.19 104 LYS A N 1
ATOM 844 C CA . LYS A 1 104 ? 31.602 -7.044 -24.759 1.00 94.19 104 LYS A CA 1
ATOM 845 C C . LYS A 1 104 ? 31.773 -8.460 -25.304 1.00 94.19 104 LYS A C 1
ATOM 847 O O . LYS A 1 104 ? 32.740 -8.712 -26.005 1.00 94.19 104 LYS A O 1
ATOM 852 N N . LYS A 1 105 ? 30.778 -9.337 -25.118 1.00 93.00 105 LYS A N 1
ATOM 853 C CA . LYS A 1 105 ? 30.819 -10.716 -25.645 1.00 93.00 105 LYS A CA 1
ATOM 854 C C . LYS A 1 105 ? 30.995 -10.781 -27.163 1.00 93.00 105 LYS A C 1
ATOM 856 O O . LYS A 1 105 ? 31.612 -11.718 -27.657 1.00 93.00 105 LYS A O 1
ATOM 861 N N . VAL A 1 106 ? 30.405 -9.849 -27.914 1.00 90.81 106 VAL A N 1
ATOM 862 C CA . VAL A 1 106 ? 30.584 -9.772 -29.372 1.00 90.81 106 VAL A CA 1
ATOM 863 C C . VAL A 1 106 ? 32.023 -9.405 -29.717 1.00 90.81 106 VAL A C 1
ATOM 865 O O . VAL A 1 106 ? 32.594 -10.023 -30.611 1.00 90.81 106 VAL A O 1
ATOM 868 N N . ASN A 1 107 ? 32.613 -8.438 -29.016 1.00 86.25 107 ASN A N 1
ATOM 869 C CA . ASN A 1 107 ? 34.001 -8.038 -29.235 1.00 86.25 107 ASN A CA 1
ATOM 870 C C . ASN A 1 107 ? 34.973 -9.155 -28.835 1.00 86.25 107 ASN A C 1
ATOM 872 O O . ASN A 1 107 ? 35.781 -9.555 -29.663 1.00 86.25 107 ASN A O 1
ATOM 876 N N . ASP A 1 108 ? 34.783 -9.767 -27.665 1.00 87.88 108 ASP A N 1
ATOM 877 C CA . ASP A 1 108 ? 35.602 -10.895 -27.204 1.00 87.88 108 ASP A CA 1
ATOM 878 C C . ASP A 1 108 ? 35.568 -12.071 -28.206 1.00 87.88 108 ASP A C 1
ATOM 880 O O . ASP A 1 108 ? 36.563 -12.763 -28.417 1.00 87.88 108 ASP A O 1
ATOM 884 N N . LYS A 1 109 ? 34.420 -12.303 -28.864 1.00 82.31 109 LYS A N 1
ATOM 885 C CA . LYS A 1 109 ? 34.288 -13.318 -29.924 1.00 82.31 109 LYS A CA 1
ATOM 886 C C . LYS A 1 109 ? 34.946 -12.909 -31.241 1.00 82.31 109 LYS A C 1
ATOM 888 O O . LYS A 1 109 ? 35.482 -13.781 -31.916 1.00 82.31 109 LYS A O 1
ATOM 893 N N . LYS A 1 110 ? 34.918 -11.625 -31.618 1.00 74.38 110 LYS A N 1
ATOM 894 C CA . LYS A 1 110 ? 35.648 -11.121 -32.798 1.00 74.38 110 LYS A CA 1
ATOM 895 C C . LYS A 1 110 ? 37.156 -11.281 -32.619 1.00 74.38 110 LYS A C 1
ATOM 897 O O . LYS A 1 110 ? 37.838 -11.657 -33.567 1.00 74.38 110 LYS A O 1
ATOM 902 N N . ASP A 1 111 ? 37.643 -11.075 -31.399 1.00 66.12 111 ASP A N 1
ATOM 903 C CA . ASP A 1 111 ? 39.055 -11.245 -31.060 1.00 66.12 111 ASP A CA 1
ATOM 904 C C . ASP A 1 111 ? 39.477 -12.729 -31.077 1.00 66.12 111 ASP A C 1
ATOM 906 O O . ASP A 1 111 ? 40.625 -13.046 -31.386 1.00 66.12 111 ASP A O 1
ATOM 910 N N . ALA A 1 112 ? 38.542 -13.654 -30.814 1.00 61.94 112 ALA A N 1
ATOM 911 C CA . ALA A 1 112 ? 38.775 -15.099 -30.879 1.00 61.94 112 ALA A CA 1
ATOM 912 C C . ALA A 1 112 ? 38.650 -15.707 -32.297 1.00 61.94 112 ALA A C 1
ATOM 914 O O . ALA A 1 112 ? 39.270 -16.734 -32.564 1.00 61.94 112 ALA A O 1
ATOM 915 N N . ASP A 1 113 ? 37.868 -15.095 -33.194 1.00 62.47 113 ASP A N 1
ATOM 916 C CA . ASP A 1 113 ? 37.591 -15.592 -34.559 1.00 62.47 113 ASP A CA 1
ATOM 917 C C . ASP A 1 113 ? 38.466 -14.920 -35.644 1.00 62.47 113 ASP A C 1
ATOM 919 O O . ASP A 1 113 ? 38.512 -15.372 -36.786 1.00 62.47 113 ASP A O 1
ATOM 923 N N . GLY A 1 114 ? 39.201 -13.849 -35.311 1.00 54.47 114 GLY A N 1
ATOM 924 C CA . GLY A 1 114 ? 39.837 -12.983 -36.309 1.00 54.47 114 GLY A CA 1
ATOM 925 C C . GLY A 1 114 ? 41.237 -12.479 -35.968 1.00 54.47 114 GLY A C 1
ATOM 926 O O . GLY A 1 114 ? 41.448 -11.277 -35.824 1.00 54.47 114 GLY A O 1
ATOM 927 N N . THR A 1 115 ? 42.244 -13.359 -36.025 1.00 56.47 115 THR A N 1
ATOM 928 C CA . THR A 1 115 ? 43.519 -12.923 -36.619 1.00 56.47 115 THR A CA 1
ATOM 929 C C . THR A 1 115 ? 43.224 -12.574 -38.081 1.00 56.47 115 THR A C 1
ATOM 931 O O . THR A 1 115 ? 42.946 -13.466 -38.877 1.00 56.47 115 THR A O 1
ATOM 934 N N . ASN A 1 116 ? 43.327 -11.281 -38.412 1.00 61.91 116 ASN A N 1
ATOM 935 C CA . ASN A 1 116 ? 43.285 -10.665 -39.748 1.00 61.91 116 ASN A CA 1
ATOM 936 C C . ASN A 1 116 ? 41.909 -10.183 -40.266 1.00 61.91 116 ASN A C 1
ATOM 938 O O . ASN A 1 116 ? 41.182 -10.924 -40.925 1.00 61.91 116 ASN A O 1
ATOM 942 N N . ARG A 1 117 ? 41.639 -8.876 -40.112 1.00 47.00 117 ARG A N 1
ATOM 943 C CA . ARG A 1 117 ? 41.553 -7.915 -41.237 1.00 47.00 117 ARG A CA 1
ATOM 944 C C . ARG A 1 117 ? 41.462 -6.470 -40.727 1.00 47.00 117 ARG A C 1
ATOM 946 O O . ARG A 1 117 ? 40.635 -6.135 -39.890 1.00 47.00 117 ARG A O 1
ATOM 953 N N . ASN A 1 118 ? 42.351 -5.642 -41.267 1.00 48.75 118 ASN A N 1
ATOM 954 C CA . ASN A 1 118 ? 42.443 -4.194 -41.097 1.00 48.75 118 ASN A CA 1
ATOM 955 C C . ASN A 1 118 ? 41.108 -3.471 -41.344 1.00 48.75 118 ASN A C 1
ATOM 957 O O . ASN A 1 118 ? 40.389 -3.833 -42.273 1.00 48.75 118 ASN A O 1
ATOM 961 N N . GLY A 1 119 ? 40.882 -2.364 -40.627 1.00 50.53 119 GLY A N 1
ATOM 962 C CA . GLY A 1 119 ? 40.044 -1.268 -41.122 1.00 50.53 119 GLY A CA 1
ATOM 963 C C . GLY A 1 119 ? 39.074 -0.657 -40.115 1.00 50.53 119 GLY A C 1
ATOM 964 O O . GLY A 1 119 ? 37.981 -1.163 -39.917 1.00 50.53 119 GLY A O 1
ATOM 965 N N . GLU A 1 120 ? 39.477 0.504 -39.598 1.00 40.94 120 GLU A N 1
ATOM 966 C CA . GLU A 1 120 ? 38.620 1.654 -39.273 1.00 40.94 120 GLU A CA 1
ATOM 967 C C . GLU A 1 120 ? 37.841 1.664 -37.943 1.00 40.94 120 GLU A C 1
ATOM 969 O O . GLU A 1 120 ? 36.748 1.138 -37.754 1.00 40.94 120 GLU A O 1
ATOM 974 N N . SER A 1 121 ? 38.448 2.421 -37.024 1.00 51.31 121 SER A N 1
ATOM 975 C CA . SER A 1 121 ? 37.863 3.028 -35.835 1.00 51.31 121 SER A CA 1
ATOM 976 C C . SER A 1 121 ? 36.659 3.899 -36.213 1.00 51.31 121 SER A C 1
ATOM 978 O O . SER A 1 121 ? 36.819 5.048 -36.621 1.00 51.31 121 SER A O 1
ATOM 980 N N . SER A 1 122 ? 35.446 3.369 -36.051 1.00 41.91 122 SER A N 1
ATOM 981 C CA . SER A 1 122 ? 34.229 4.179 -36.082 1.00 41.91 122 SER A CA 1
ATOM 982 C C . SER A 1 122 ? 33.804 4.472 -34.646 1.00 41.91 122 SER A C 1
ATOM 984 O O . SER A 1 122 ? 33.296 3.615 -33.919 1.00 41.91 122 SER A O 1
ATOM 986 N N . LYS A 1 123 ? 34.129 5.688 -34.201 1.00 46.72 123 LYS A N 1
ATOM 987 C CA . LYS A 1 123 ? 33.746 6.250 -32.905 1.00 46.72 123 LYS A CA 1
ATOM 988 C C . LYS A 1 123 ? 32.222 6.355 -32.836 1.00 46.72 123 LYS A C 1
ATOM 990 O O . LYS A 1 123 ? 31.656 7.365 -33.241 1.00 46.72 123 LYS A O 1
ATOM 995 N N . ASN A 1 124 ? 31.560 5.353 -32.270 1.00 43.22 124 ASN A N 1
ATOM 996 C CA . ASN A 1 124 ? 30.161 5.491 -31.883 1.00 43.22 124 ASN A CA 1
ATOM 997 C 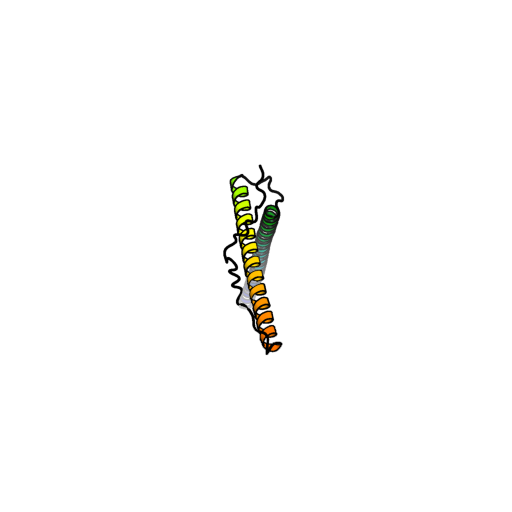C . ASN A 1 124 ? 30.110 6.231 -30.546 1.00 43.22 124 ASN A C 1
ATOM 999 O O . ASN A 1 124 ? 30.154 5.633 -29.471 1.00 43.22 124 ASN A O 1
ATOM 1003 N N . GLN A 1 125 ? 30.054 7.558 -30.634 1.00 46.22 125 GLN A N 1
ATOM 1004 C CA . GLN A 1 125 ? 29.620 8.422 -29.547 1.00 46.22 125 GLN A CA 1
ATOM 1005 C C . GLN A 1 125 ? 28.134 8.126 -29.300 1.00 46.22 125 GLN A C 1
ATOM 1007 O O . GLN A 1 125 ? 27.255 8.756 -29.877 1.00 46.22 125 GLN A O 1
ATOM 1012 N N . ILE A 1 126 ? 27.852 7.090 -28.509 1.00 50.47 126 ILE A N 1
ATOM 1013 C CA . ILE A 1 126 ? 26.503 6.836 -28.009 1.00 50.47 126 ILE A CA 1
ATOM 1014 C C . ILE A 1 126 ? 26.309 7.839 -26.880 1.00 50.47 126 ILE A C 1
ATOM 1016 O O . ILE A 1 126 ? 26.801 7.652 -25.769 1.00 50.47 126 ILE A O 1
ATOM 1020 N N . ASP A 1 127 ? 25.688 8.955 -27.245 1.00 48.34 127 ASP A N 1
ATOM 1021 C CA . ASP A 1 127 ? 25.229 10.018 -26.364 1.00 48.34 127 ASP A CA 1
ATOM 1022 C C . ASP A 1 127 ? 24.531 9.408 -25.138 1.00 48.34 127 ASP A C 1
ATOM 1024 O O . ASP A 1 127 ? 23.443 8.835 -25.228 1.00 48.34 127 ASP A O 1
ATOM 1028 N N . ALA A 1 128 ? 25.203 9.472 -23.987 1.00 55.06 128 ALA A N 1
ATOM 1029 C CA . ALA A 1 128 ? 24.780 8.836 -22.744 1.00 55.06 128 ALA A CA 1
ATOM 1030 C C . ALA A 1 128 ? 23.585 9.547 -22.084 1.00 55.06 128 ALA A C 1
ATOM 1032 O O . ALA A 1 128 ? 23.293 9.306 -20.914 1.00 55.06 128 ALA A O 1
ATOM 1033 N N . HIS A 1 129 ? 22.896 10.440 -22.799 1.00 49.00 129 HIS A N 1
ATOM 1034 C CA . HIS A 1 129 ? 21.840 11.247 -22.209 1.00 49.00 129 HIS A CA 1
ATOM 1035 C C . HIS A 1 129 ? 20.691 11.603 -23.160 1.00 49.00 129 HIS A C 1
ATOM 1037 O O . HIS A 1 129 ? 20.048 12.645 -23.001 1.00 49.00 129 HIS A O 1
ATOM 1043 N N . ALA A 1 130 ? 20.355 10.717 -24.101 1.00 49.44 130 ALA A N 1
ATOM 1044 C CA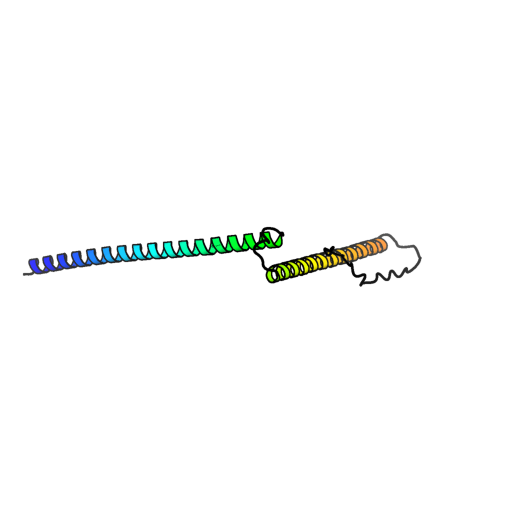 . ALA A 1 130 ? 19.083 10.809 -24.812 1.00 49.44 130 ALA A CA 1
ATOM 1045 C C . ALA A 1 130 ? 17.933 10.514 -23.832 1.00 49.44 130 ALA A C 1
ATOM 1047 O O . ALA A 1 130 ? 17.507 9.376 -23.647 1.00 49.44 130 ALA A O 1
ATOM 1048 N N . HIS A 1 131 ? 17.470 11.565 -23.155 1.00 52.22 131 HIS A N 1
ATOM 1049 C CA . HIS A 1 131 ? 16.306 11.582 -22.282 1.00 52.22 131 HIS A CA 1
ATOM 1050 C C . HIS A 1 131 ? 15.134 10.894 -22.997 1.00 52.22 131 HIS A C 1
ATOM 1052 O O . HIS A 1 131 ? 14.530 11.469 -23.905 1.00 52.22 131 HIS A O 1
ATOM 1058 N N . ILE A 1 132 ? 14.826 9.651 -22.610 1.00 56.78 132 ILE A N 1
ATOM 1059 C CA . ILE A 1 132 ? 13.644 8.934 -23.087 1.00 56.78 132 ILE A CA 1
ATOM 1060 C C . ILE A 1 132 ? 12.449 9.664 -22.477 1.00 56.78 132 ILE A C 1
ATOM 1062 O O . ILE A 1 132 ? 11.997 9.360 -21.373 1.00 56.78 132 ILE A O 1
ATOM 1066 N N . ARG A 1 133 ? 11.972 10.687 -23.187 1.00 49.75 133 ARG A N 1
ATOM 1067 C CA . ARG A 1 133 ? 10.780 11.443 -22.828 1.00 49.75 133 ARG A CA 1
ATOM 1068 C C . ARG A 1 133 ? 9.582 10.524 -23.067 1.00 49.75 133 ARG A C 1
ATOM 1070 O O . ARG A 1 133 ? 8.962 10.554 -24.125 1.00 49.75 133 ARG A O 1
ATOM 1077 N N . LEU A 1 134 ? 9.285 9.660 -22.097 1.00 49.38 134 LEU A N 1
ATOM 1078 C CA . LEU A 1 134 ? 8.018 8.941 -22.038 1.00 49.38 134 LEU A CA 1
ATOM 1079 C C . LEU A 1 134 ? 6.945 9.981 -21.730 1.00 49.38 134 LEU A C 1
ATOM 1081 O O . LEU A 1 134 ? 6.649 10.242 -20.566 1.00 49.38 134 LEU A O 1
ATOM 1085 N N . GLN A 1 135 ? 6.416 10.613 -22.780 1.00 47.94 135 GLN A N 1
ATOM 1086 C CA . GLN A 1 135 ? 5.207 11.417 -22.692 1.00 47.94 135 GLN A CA 1
ATOM 1087 C C . GLN A 1 135 ? 4.074 10.498 -22.235 1.00 47.94 135 GLN A C 1
ATOM 1089 O O . GLN A 1 135 ? 3.463 9.781 -23.023 1.00 47.94 135 GLN A O 1
ATOM 1094 N N . LEU A 1 136 ? 3.844 10.469 -20.926 1.00 46.34 136 LEU A N 1
ATOM 1095 C CA . LEU A 1 136 ? 2.561 10.063 -20.387 1.00 46.34 136 LEU A CA 1
ATOM 1096 C C . LEU A 1 136 ? 1.560 11.126 -20.847 1.00 46.34 136 LEU A C 1
ATOM 1098 O O . LEU A 1 136 ? 1.807 12.318 -20.670 1.00 46.34 136 LEU A O 1
ATOM 1102 N N . CYS A 1 137 ? 0.491 10.690 -21.513 1.00 46.53 137 CYS A N 1
ATOM 1103 C CA . CYS A 1 137 ? -0.626 11.549 -21.887 1.00 46.53 137 CYS A CA 1
ATOM 1104 C C . CYS A 1 137 ? -1.083 12.343 -20.660 1.00 46.53 137 CYS A C 1
ATOM 1106 O O . CYS A 1 137 ? -1.491 11.742 -19.670 1.00 46.53 137 CYS A O 1
ATOM 1108 N N . GLN A 1 138 ? -1.029 13.670 -20.740 1.00 33.72 138 GLN A N 1
ATOM 1109 C CA . GLN A 1 138 ? -1.786 14.523 -19.832 1.00 33.72 138 GLN A CA 1
ATOM 1110 C C . GLN A 1 138 ? -3.216 14.638 -20.381 1.00 33.72 138 GLN A C 1
ATOM 1112 O O . GLN A 1 138 ? -3.367 14.814 -21.597 1.00 33.72 138 GLN A O 1
ATOM 1117 N N . PRO A 1 139 ? -4.263 14.519 -19.547 1.00 42.75 139 PRO A N 1
ATOM 1118 C CA . PRO A 1 139 ? -5.611 14.855 -19.976 1.00 42.75 139 PRO A CA 1
ATOM 1119 C C . PRO A 1 139 ? -5.713 16.370 -20.216 1.00 42.75 139 PRO A C 1
ATOM 1121 O O . PRO A 1 139 ? -5.076 17.158 -19.515 1.00 42.75 139 PRO A O 1
ATOM 1124 N N . GLN A 1 140 ? -6.466 16.739 -21.256 1.00 43.06 140 GLN A N 1
ATOM 1125 C CA . GLN A 1 140 ? -6.810 18.126 -21.587 1.00 43.06 140 GLN A CA 1
ATOM 1126 C C . GLN A 1 140 ? -7.768 18.730 -20.564 1.00 43.06 140 GLN A C 1
ATOM 1128 O O . GLN A 1 140 ? -8.624 17.973 -20.051 1.00 43.06 140 GLN A O 1
#

pLDDT: mean 81.87, std 18.83, range [33.72, 98.44]